Protein AF-A0A127T753-F1 (afdb_monomer_lite)

Secondary structure (DSSP, 8-state):
-------PPPGGGTTTSPPPPBPSS---TT-EEEEEE--SS-TT--SPEEEEEEEEEEETTEEEEEESS-S--TT-TT-EEE-TTS-EEEE--------

Structure (mmCIF, N/CA/C/O backbone):
data_AF-A0A127T753-F1
#
_entry.id   AF-A0A127T753-F1
#
loop_
_atom_site.group_PDB
_atom_site.id
_atom_site.type_symbol
_atom_site.label_atom_id
_atom_site.label_alt_id
_atom_site.label_comp_id
_atom_site.label_asym_id
_atom_site.label_entity_id
_atom_site.label_seq_id
_atom_site.pdbx_PDB_ins_code
_atom_site.Cartn_x
_atom_site.Cartn_y
_atom_site.Cartn_z
_atom_site.occupancy
_atom_site.B_iso_or_equiv
_atom_site.auth_seq_id
_atom_site.auth_comp_id
_atom_site.auth_asym_id
_atom_site.auth_atom_id
_atom_site.pdbx_PDB_model_num
ATOM 1 N N . THR A 1 1 ? 8.909 -16.109 -1.173 1.00 66.06 1 THR A N 1
ATOM 2 C CA . THR A 1 1 ? 8.156 -16.209 0.094 1.00 66.06 1 THR A CA 1
ATOM 3 C C . THR A 1 1 ? 7.230 -15.019 0.200 1.00 66.06 1 THR A C 1
ATOM 5 O O . THR A 1 1 ? 7.595 -13.967 -0.306 1.00 66.06 1 THR A O 1
ATOM 8 N N . VAL A 1 2 ? 6.033 -15.188 0.760 1.00 78.38 2 VAL A N 1
ATOM 9 C CA . VAL A 1 2 ? 5.091 -14.081 0.999 1.00 78.38 2 VAL A CA 1
ATOM 10 C C . VAL A 1 2 ? 5.448 -13.427 2.334 1.00 78.38 2 VAL A C 1
ATOM 12 O O . VAL A 1 2 ? 5.578 -14.142 3.323 1.00 78.38 2 VAL A O 1
ATOM 15 N N . ASP A 1 3 ? 5.609 -12.103 2.354 1.00 83.31 3 ASP A N 1
ATOM 16 C CA . ASP A 1 3 ? 5.841 -11.313 3.571 1.00 83.31 3 ASP A CA 1
ATOM 17 C C . ASP A 1 3 ? 4.556 -10.564 3.951 1.00 83.31 3 ASP A C 1
ATOM 19 O O . ASP A 1 3 ? 4.270 -9.475 3.453 1.00 83.31 3 ASP A O 1
ATOM 23 N N . ALA A 1 4 ? 3.711 -11.219 4.746 1.00 84.38 4 ALA A N 1
ATOM 24 C CA . ALA A 1 4 ? 2.422 -10.684 5.163 1.00 84.38 4 ALA A CA 1
ATOM 25 C C . ALA A 1 4 ? 2.027 -11.208 6.546 1.00 84.38 4 ALA A C 1
ATOM 27 O O . ALA A 1 4 ? 2.267 -12.366 6.889 1.00 84.38 4 ALA A O 1
ATOM 28 N N . SER A 1 5 ? 1.347 -10.359 7.313 1.00 89.06 5 SER A N 1
ATOM 29 C CA . SER A 1 5 ? 0.722 -10.717 8.585 1.00 89.06 5 SER A CA 1
ATOM 30 C C . SER A 1 5 ? -0.701 -10.168 8.646 1.00 89.06 5 SER A C 1
ATOM 32 O O . SER A 1 5 ? -1.022 -9.159 8.017 1.00 89.06 5 SER A O 1
ATOM 34 N N . LEU A 1 6 ? -1.570 -10.848 9.395 1.00 92.25 6 LEU A N 1
ATOM 35 C CA . LEU A 1 6 ? -2.931 -10.391 9.651 1.00 92.25 6 LEU A CA 1
ATOM 36 C C . LEU A 1 6 ? -3.028 -9.889 11.088 1.00 92.25 6 LEU A C 1
ATOM 38 O O . LEU A 1 6 ? -2.810 -10.646 12.033 1.00 92.25 6 LEU A O 1
ATOM 42 N N . VAL A 1 7 ? -3.408 -8.624 11.247 1.00 90.81 7 VAL A N 1
ATOM 43 C CA . VAL A 1 7 ? -3.608 -8.001 12.556 1.00 90.81 7 VAL A CA 1
ATOM 44 C C . VAL A 1 7 ? -5.094 -7.743 12.761 1.00 90.81 7 VAL A C 1
ATOM 46 O O . VAL A 1 7 ? -5.758 -7.129 11.926 1.00 90.81 7 VAL A O 1
ATOM 49 N N . ARG A 1 8 ? -5.636 -8.209 13.890 1.00 92.19 8 ARG A N 1
ATOM 50 C CA . ARG A 1 8 ? -7.012 -7.899 14.284 1.00 92.19 8 ARG A CA 1
ATOM 51 C C . ARG A 1 8 ? -7.051 -6.522 14.939 1.00 92.19 8 ARG A C 1
ATOM 53 O O . ARG A 1 8 ? -6.391 -6.305 15.950 1.00 92.19 8 ARG A O 1
ATOM 60 N N . LEU A 1 9 ? -7.864 -5.624 14.390 1.00 90.94 9 LEU A N 1
ATOM 61 C CA . LEU A 1 9 ? -8.070 -4.306 14.984 1.00 90.94 9 LEU A CA 1
ATOM 62 C C . LEU A 1 9 ? -8.911 -4.391 16.275 1.00 90.94 9 LEU A C 1
ATOM 64 O O . LEU A 1 9 ? -9.819 -5.229 16.357 1.00 90.94 9 LEU A O 1
ATOM 68 N N . PRO A 1 10 ? -8.647 -3.517 17.265 1.00 94.19 10 PRO A N 1
ATOM 69 C CA . PRO A 1 10 ? -9.496 -3.358 18.442 1.00 94.19 10 PRO A CA 1
ATOM 70 C C . PRO A 1 10 ? -10.936 -2.980 18.069 1.00 94.19 10 PRO A C 1
ATOM 72 O O . PRO A 1 10 ? -11.178 -2.288 17.074 1.00 94.19 10 PRO A O 1
ATOM 75 N N . LYS A 1 11 ? -11.910 -3.411 18.880 1.00 93.69 11 LYS A N 1
ATOM 76 C CA . LYS A 1 11 ? -13.342 -3.166 18.615 1.00 93.69 11 LYS A CA 1
ATOM 77 C C . LYS A 1 11 ? -13.684 -1.675 18.627 1.00 93.69 11 LYS A C 1
ATOM 79 O O . LYS A 1 11 ? -14.599 -1.249 17.934 1.00 93.69 11 LYS A O 1
ATOM 84 N N . GLU A 1 12 ? -12.926 -0.879 19.367 1.00 95.75 12 GLU A N 1
ATOM 85 C CA . GLU A 1 12 ? -13.081 0.565 19.535 1.00 95.75 12 GLU A CA 1
ATOM 86 C C . GLU A 1 12 ? -12.820 1.345 18.237 1.00 95.75 12 GLU A C 1
ATOM 88 O O . GLU A 1 12 ? -13.218 2.510 18.136 1.00 95.75 12 GLU A O 1
ATOM 93 N N . LEU A 1 13 ? -12.156 0.718 17.257 1.00 91.81 13 LEU A N 1
ATOM 94 C CA . LEU A 1 13 ? -11.901 1.268 15.923 1.00 91.81 13 LEU A CA 1
ATOM 95 C C . LEU A 1 13 ? -12.946 0.840 14.883 1.00 91.81 13 LEU A C 1
ATOM 97 O O . LEU A 1 13 ? -12.912 1.328 13.751 1.00 91.81 13 LEU A O 1
ATOM 101 N N . ALA A 1 14 ? -13.889 -0.039 15.236 1.00 88.31 14 ALA A N 1
ATOM 102 C CA . ALA A 1 14 ? -14.948 -0.458 14.324 1.00 88.31 14 ALA A CA 1
ATOM 103 C C . ALA A 1 14 ? -15.778 0.757 13.870 1.00 88.31 14 ALA A C 1
ATOM 105 O O . ALA A 1 14 ? -16.224 1.560 14.686 1.00 88.31 14 ALA A O 1
ATOM 106 N N . GLY A 1 15 ? -15.944 0.919 12.553 1.00 89.75 15 GLY A N 1
ATOM 107 C CA . GLY A 1 15 ? -16.639 2.066 11.953 1.00 89.75 15 GLY A CA 1
ATOM 108 C C . GLY A 1 15 ? -15.856 3.388 11.954 1.00 89.75 15 GLY A C 1
ATOM 109 O O . GLY A 1 15 ? -16.344 4.367 11.400 1.00 89.75 15 GLY A O 1
ATOM 110 N N . LYS A 1 16 ? -14.647 3.431 12.533 1.00 93.69 16 LYS A N 1
ATOM 111 C CA . LYS A 1 16 ? -13.751 4.607 12.506 1.00 93.69 16 LYS A CA 1
ATOM 112 C C . LYS A 1 16 ? -12.659 4.515 11.443 1.00 93.69 16 LYS A C 1
ATOM 114 O O . LYS A 1 16 ? -11.922 5.473 11.235 1.00 93.69 16 LYS A O 1
ATOM 119 N N . VAL A 1 17 ? -12.535 3.356 10.805 1.00 90.25 17 VAL A N 1
ATOM 120 C CA . VAL A 1 17 ? -11.565 3.096 9.744 1.00 90.25 17 VAL A CA 1
ATOM 121 C C . VAL A 1 17 ? -12.298 2.775 8.453 1.00 90.25 17 VAL A C 1
ATOM 123 O O . VAL A 1 17 ? -13.281 2.032 8.449 1.00 90.25 17 VAL A O 1
ATOM 126 N N . THR A 1 18 ? -11.796 3.320 7.351 1.00 90.81 18 THR A N 1
ATOM 127 C CA . THR A 1 18 ? -12.268 2.973 6.013 1.00 90.81 18 THR A CA 1
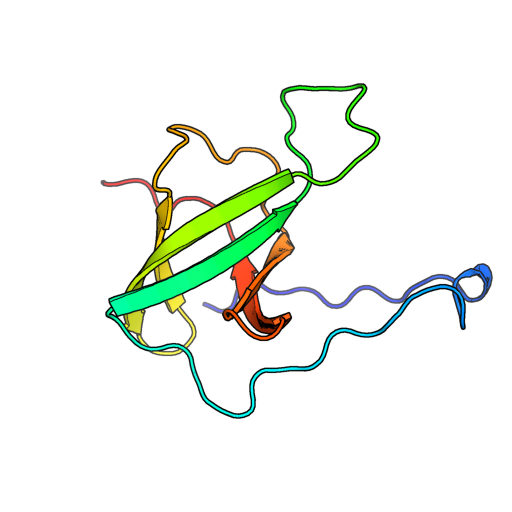ATOM 128 C C . THR A 1 18 ? -11.412 1.835 5.489 1.00 90.81 18 THR A C 1
ATOM 130 O O . THR A 1 18 ? -10.198 1.978 5.352 1.00 90.81 18 THR A O 1
ATOM 133 N N . ALA A 1 19 ? -12.041 0.696 5.204 1.00 91.06 19 ALA A N 1
ATOM 134 C CA . ALA A 1 19 ? -11.350 -0.411 4.564 1.00 91.06 19 ALA A CA 1
ATOM 135 C C . ALA A 1 19 ? -10.936 -0.012 3.141 1.00 91.06 19 ALA A C 1
ATOM 137 O O . ALA A 1 19 ? -11.760 0.458 2.353 1.00 91.06 19 ALA A O 1
ATOM 138 N N . LEU A 1 20 ? -9.661 -0.218 2.816 1.00 93.56 20 LEU A N 1
ATOM 139 C CA . LEU A 1 20 ? -9.167 -0.051 1.455 1.00 93.56 20 LEU A CA 1
ATOM 140 C C . LEU A 1 20 ? -9.671 -1.195 0.570 1.00 93.56 20 LEU A C 1
ATOM 142 O O . LEU A 1 20 ? -9.890 -2.315 1.037 1.00 93.56 20 LEU A O 1
ATOM 146 N N . ARG A 1 21 ? -9.849 -0.912 -0.720 1.00 96.56 21 ARG A N 1
ATOM 147 C CA . ARG A 1 21 ? -10.315 -1.893 -1.706 1.00 96.56 21 ARG A CA 1
ATOM 148 C C . ARG A 1 21 ? -9.117 -2.468 -2.447 1.00 96.56 21 ARG A C 1
ATOM 150 O O . ARG A 1 21 ? -8.223 -1.720 -2.828 1.00 96.56 21 ARG A O 1
ATOM 157 N N . LEU A 1 22 ? -9.108 -3.781 -2.656 1.00 96.38 22 LEU A N 1
ATOM 158 C CA . LEU A 1 22 ? -8.110 -4.427 -3.508 1.00 96.38 22 LEU A CA 1
ATOM 159 C C . LEU A 1 22 ? -8.324 -4.017 -4.965 1.00 96.38 22 LEU A C 1
ATOM 161 O O . LEU A 1 22 ? -9.469 -3.834 -5.387 1.00 96.38 22 LEU A O 1
ATOM 165 N N . ALA A 1 23 ? -7.232 -3.887 -5.714 1.00 96.12 23 ALA A N 1
ATOM 166 C CA . ALA A 1 23 ? -7.302 -3.622 -7.141 1.00 96.12 23 ALA A CA 1
ATOM 167 C C . ALA A 1 23 ? -7.996 -4.786 -7.864 1.00 96.12 23 ALA A C 1
ATOM 169 O O . ALA A 1 23 ? -7.730 -5.949 -7.542 1.00 96.12 23 ALA A O 1
ATOM 170 N N . PRO A 1 24 ? -8.895 -4.497 -8.821 1.00 94.25 24 PRO A N 1
ATOM 171 C CA . PRO A 1 24 ? -9.559 -5.540 -9.601 1.00 94.25 24 PRO A CA 1
ATOM 172 C C . PRO A 1 24 ? -8.580 -6.262 -10.534 1.00 94.25 24 PRO A C 1
ATOM 174 O O . PRO A 1 24 ? -8.805 -7.412 -10.894 1.00 94.25 24 PRO A O 1
ATOM 177 N N . GLU A 1 25 ? -7.488 -5.588 -10.895 1.00 92.81 25 GLU A N 1
ATOM 178 C CA . GLU A 1 25 ? -6.445 -6.074 -11.785 1.00 92.81 25 GLU A CA 1
ATOM 179 C C . GLU A 1 25 ? -5.095 -6.107 -11.056 1.00 92.81 25 GLU A C 1
ATOM 181 O O . GLU A 1 25 ? -4.822 -5.241 -10.217 1.00 92.81 25 GLU A O 1
ATOM 186 N N . PRO A 1 26 ? -4.219 -7.074 -11.375 1.00 90.81 26 PRO A N 1
ATOM 187 C CA . PRO A 1 26 ? -2.886 -7.125 -10.797 1.00 90.81 26 PRO A CA 1
ATOM 188 C C . PRO A 1 26 ? -2.018 -5.958 -11.283 1.00 90.81 26 PRO A C 1
ATOM 190 O O . PRO A 1 26 ? -2.199 -5.422 -12.380 1.00 90.81 26 PRO A O 1
ATOM 193 N N . ALA A 1 27 ? -1.010 -5.623 -10.477 1.00 93.00 27 ALA A N 1
ATOM 194 C CA . ALA A 1 27 ? 0.034 -4.680 -10.854 1.00 93.00 27 ALA A CA 1
ATOM 195 C C . ALA A 1 27 ? 0.759 -5.114 -12.139 1.00 93.00 27 ALA A C 1
ATOM 197 O O . ALA A 1 27 ? 0.960 -6.304 -12.388 1.00 93.00 27 ALA A O 1
ATOM 198 N N . ARG A 1 28 ? 1.206 -4.137 -12.935 1.00 93.88 28 ARG A N 1
ATOM 199 C CA . ARG A 1 28 ? 1.959 -4.364 -14.177 1.00 93.88 28 ARG A CA 1
ATOM 200 C C . ARG A 1 28 ? 3.209 -3.491 -14.215 1.00 93.88 28 ARG A C 1
ATOM 202 O O . ARG A 1 28 ? 3.211 -2.368 -13.707 1.00 93.88 28 ARG A O 1
ATOM 209 N N . ALA A 1 29 ? 4.262 -3.993 -14.855 1.00 93.44 29 ALA A N 1
ATOM 210 C CA . ALA A 1 29 ? 5.456 -3.202 -15.131 1.00 93.44 29 ALA A CA 1
ATOM 211 C C . ALA A 1 29 ? 5.105 -1.944 -15.948 1.00 93.44 29 ALA A C 1
ATOM 213 O O . ALA A 1 29 ? 4.230 -1.964 -16.813 1.00 93.44 29 ALA A O 1
ATOM 214 N N . GLY A 1 30 ? 5.770 -0.833 -15.642 1.00 91.56 30 GLY A N 1
ATOM 215 C CA . GLY A 1 30 ? 5.522 0.483 -16.226 1.00 91.56 30 GLY A CA 1
ATOM 216 C C . GLY A 1 30 ? 4.451 1.308 -15.506 1.00 91.56 30 GLY A C 1
ATOM 217 O O . GLY A 1 30 ? 4.438 2.530 -15.668 1.00 91.56 30 GLY A O 1
ATOM 218 N N . MET A 1 31 ? 3.602 0.696 -14.672 1.00 92.75 31 MET A N 1
ATOM 219 C CA . MET A 1 31 ? 2.593 1.430 -13.904 1.00 92.75 31 MET A CA 1
ATOM 220 C C . MET A 1 31 ? 3.230 2.347 -12.855 1.00 92.75 31 MET A C 1
ATOM 222 O O . MET A 1 31 ? 4.243 2.020 -12.230 1.00 92.75 31 MET A O 1
ATOM 226 N N . ASN A 1 32 ? 2.599 3.498 -12.630 1.00 92.75 32 ASN A N 1
ATOM 227 C CA . ASN A 1 32 ? 2.867 4.300 -11.443 1.00 92.75 32 ASN A CA 1
ATOM 228 C C . ASN A 1 32 ? 1.989 3.802 -10.298 1.00 92.75 32 ASN A C 1
ATOM 230 O O . ASN A 1 32 ? 0.819 3.478 -10.497 1.00 92.75 32 ASN A O 1
ATOM 234 N N . ALA A 1 33 ? 2.566 3.774 -9.107 1.00 92.88 33 ALA A N 1
ATOM 235 C CA . ALA A 1 33 ? 1.867 3.448 -7.880 1.00 92.88 33 ALA A CA 1
ATOM 236 C C . ALA A 1 33 ? 2.298 4.407 -6.771 1.00 92.88 33 ALA A C 1
ATOM 238 O O . ALA A 1 33 ? 3.299 5.121 -6.887 1.00 92.88 33 ALA A O 1
ATOM 239 N N . PHE A 1 34 ? 1.544 4.408 -5.684 1.00 91.06 34 PHE A N 1
ATOM 240 C CA . PHE A 1 34 ? 1.735 5.297 -4.553 1.00 91.06 34 PHE A CA 1
ATOM 241 C C . PHE A 1 34 ? 1.823 4.488 -3.273 1.00 91.06 34 PHE A C 1
ATOM 243 O O . PHE A 1 34 ? 1.088 3.527 -3.087 1.00 91.06 34 PHE A O 1
ATOM 250 N N . SER A 1 35 ? 2.703 4.872 -2.365 1.00 89.25 35 SER A N 1
ATOM 251 C CA . SER A 1 35 ? 2.741 4.301 -1.024 1.00 89.25 35 SER A CA 1
ATOM 252 C C . SER A 1 35 ? 2.450 5.364 -0.004 1.00 89.25 35 SER A C 1
ATOM 254 O O . SER A 1 35 ? 3.040 6.434 -0.063 1.00 89.25 35 SER A O 1
ATOM 256 N N . PHE A 1 36 ? 1.547 5.059 0.918 1.00 87.19 36 PHE A N 1
ATOM 257 C CA . PHE A 1 36 ? 1.134 5.974 1.973 1.00 87.19 36 PHE A CA 1
ATOM 258 C C . PHE A 1 36 ? 1.594 5.402 3.303 1.00 87.19 36 PHE A C 1
ATOM 260 O O . PHE A 1 36 ? 1.055 4.396 3.756 1.00 87.19 36 PHE A O 1
ATO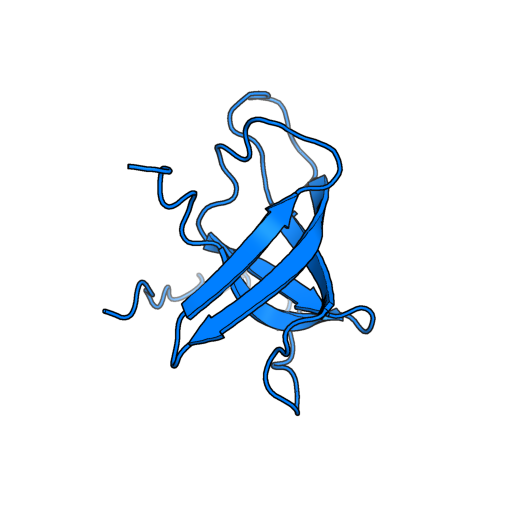M 267 N N . GLY A 1 37 ? 2.615 6.015 3.893 1.00 85.81 37 GLY A N 1
ATOM 268 C CA . GLY A 1 37 ? 3.315 5.461 5.047 1.00 85.81 37 GLY A CA 1
ATOM 269 C C . GLY A 1 37 ? 3.819 6.521 6.010 1.00 85.81 37 GLY A C 1
ATOM 270 O O . GLY A 1 37 ? 3.702 7.722 5.764 1.00 85.81 37 GLY A O 1
ATOM 271 N N . TYR A 1 38 ? 4.393 6.065 7.115 1.00 83.38 38 TYR A N 1
ATOM 272 C CA . TYR A 1 38 ? 5.055 6.910 8.104 1.00 83.38 38 TYR A CA 1
ATOM 273 C C . TYR A 1 38 ? 6.570 6.715 7.969 1.00 83.38 38 TYR A C 1
ATOM 275 O O . TYR A 1 38 ? 7.032 5.591 7.802 1.00 83.38 38 TYR A O 1
ATOM 283 N N . THR A 1 39 ? 7.352 7.793 7.996 1.00 75.19 39 THR A N 1
ATOM 284 C CA . THR A 1 39 ? 8.821 7.700 8.001 1.00 75.19 39 THR A CA 1
ATOM 285 C C . THR A 1 39 ? 9.320 7.514 9.432 1.00 75.19 39 THR A C 1
ATOM 287 O O . THR A 1 39 ? 8.708 8.020 10.371 1.00 75.19 39 THR A O 1
ATOM 290 N N . VAL A 1 40 ? 10.455 6.835 9.617 1.00 68.75 40 VAL A N 1
ATOM 291 C CA . VAL A 1 40 ? 11.117 6.750 10.940 1.00 68.75 40 VAL A CA 1
ATOM 292 C C . VAL A 1 40 ? 11.927 8.001 11.293 1.00 68.75 40 VAL A C 1
ATOM 294 O O . VAL A 1 40 ? 12.280 8.197 12.450 1.00 68.75 40 VAL A O 1
ATOM 297 N N . PHE A 1 41 ? 12.218 8.858 10.312 1.00 65.12 41 PHE A N 1
ATOM 298 C CA . PHE A 1 41 ? 13.105 10.015 10.481 1.00 65.12 41 PHE A CA 1
ATOM 299 C C . PHE A 1 41 ? 12.463 11.186 11.230 1.00 65.12 41 PHE A C 1
ATOM 301 O O . PHE A 1 41 ? 13.160 12.108 11.642 1.00 65.12 41 PHE A O 1
ATOM 308 N N . HIS A 1 42 ? 11.144 11.150 11.419 1.00 60.94 42 HIS A N 1
ATOM 309 C CA . HIS A 1 42 ? 10.392 12.206 12.080 1.00 60.94 42 HIS A CA 1
ATOM 310 C C . HIS A 1 42 ? 9.543 11.590 13.192 1.00 60.94 42 HIS A C 1
ATOM 312 O O . HIS A 1 42 ? 8.417 11.154 12.966 1.00 60.94 42 HIS A O 1
ATOM 318 N N . THR A 1 43 ? 10.076 11.575 14.415 1.00 58.03 43 THR A N 1
ATOM 319 C CA . THR A 1 43 ? 9.369 11.113 15.626 1.00 58.03 43 THR A CA 1
ATOM 320 C C . THR A 1 43 ? 8.075 11.890 15.901 1.00 58.03 43 THR A C 1
ATOM 322 O O . THR A 1 43 ? 7.198 11.395 16.602 1.00 58.03 43 THR A O 1
ATOM 325 N N . GLU A 1 44 ? 7.925 13.075 15.306 1.00 62.03 44 GLU A N 1
ATOM 326 C CA . GLU A 1 44 ? 6.727 13.918 15.365 1.00 62.03 44 GLU A CA 1
ATOM 327 C C . GLU A 1 44 ? 5.821 13.788 14.127 1.00 62.03 44 GLU A C 1
ATOM 329 O O . GLU A 1 44 ? 4.921 14.606 13.921 1.00 62.03 44 GLU A O 1
ATOM 334 N N . GLN A 1 45 ? 6.033 12.795 13.256 1.00 65.50 45 GLN A N 1
ATOM 335 C CA . GLN A 1 45 ? 5.222 12.645 12.051 1.00 65.50 45 GLN A CA 1
ATOM 336 C C . GLN A 1 45 ? 3.792 12.199 12.390 1.00 65.50 45 GLN A C 1
ATOM 338 O O . GLN A 1 45 ? 3.459 11.018 12.427 1.00 65.50 45 GLN A O 1
ATOM 343 N N . LEU A 1 46 ? 2.909 13.180 12.562 1.00 65.94 46 LEU A N 1
ATOM 344 C CA . LEU A 1 46 ? 1.483 12.968 12.821 1.00 65.94 46 LEU A CA 1
ATOM 345 C C . LEU A 1 46 ? 0.681 12.616 11.557 1.00 65.94 46 LEU A C 1
ATOM 347 O O . LEU A 1 46 ? -0.484 12.232 11.656 1.00 65.94 46 LEU A O 1
ATOM 351 N N . LYS A 1 47 ? 1.265 12.777 10.361 1.00 77.06 47 LYS A N 1
ATOM 352 C CA . LYS A 1 47 ? 0.577 12.593 9.073 1.00 77.06 47 LYS A CA 1
ATOM 353 C C . LYS A 1 47 ? 1.363 11.669 8.143 1.00 77.06 47 LYS A C 1
ATOM 355 O O . LYS A 1 47 ? 2.575 11.845 8.030 1.00 77.06 47 LYS A O 1
ATOM 360 N N . PRO A 1 48 ? 0.708 10.734 7.437 1.00 79.69 48 PRO A N 1
ATOM 361 C CA . PRO A 1 48 ? 1.391 9.878 6.478 1.00 79.69 48 PRO A CA 1
ATOM 362 C C . PRO A 1 48 ? 1.937 10.698 5.302 1.00 79.69 48 PRO A C 1
ATOM 364 O O . PRO A 1 48 ? 1.366 11.718 4.914 1.00 79.69 48 PRO A O 1
ATOM 367 N N . VAL A 1 49 ? 3.036 10.228 4.722 1.00 82.81 49 VAL A N 1
ATOM 368 C CA . VAL A 1 49 ? 3.634 10.756 3.493 1.00 82.81 49 VAL A CA 1
ATOM 369 C C . VAL A 1 49 ? 3.292 9.820 2.342 1.00 82.81 49 VAL A C 1
ATOM 371 O O . VAL A 1 49 ? 3.298 8.597 2.491 1.00 82.81 49 VAL A O 1
ATOM 374 N N . ALA A 1 50 ? 2.991 10.415 1.191 1.00 84.88 50 ALA A N 1
ATOM 375 C CA . ALA A 1 50 ? 2.778 9.699 -0.054 1.00 84.88 50 ALA A CA 1
ATOM 376 C C . ALA A 1 50 ? 4.080 9.661 -0.863 1.00 84.88 50 ALA A C 1
ATOM 378 O O . ALA A 1 50 ? 4.666 10.705 -1.145 1.00 84.88 50 ALA A O 1
ATOM 379 N N . LEU A 1 51 ? 4.507 8.473 -1.280 1.00 84.88 51 LEU A N 1
ATOM 380 C CA . LEU A 1 51 ? 5.649 8.276 -2.167 1.00 84.88 51 LEU A CA 1
ATOM 381 C C . LEU A 1 51 ? 5.184 7.684 -3.484 1.00 84.88 51 LEU A C 1
ATOM 383 O O . LEU A 1 51 ? 4.588 6.609 -3.509 1.00 84.88 51 LEU A O 1
ATOM 387 N N . MET A 1 52 ? 5.505 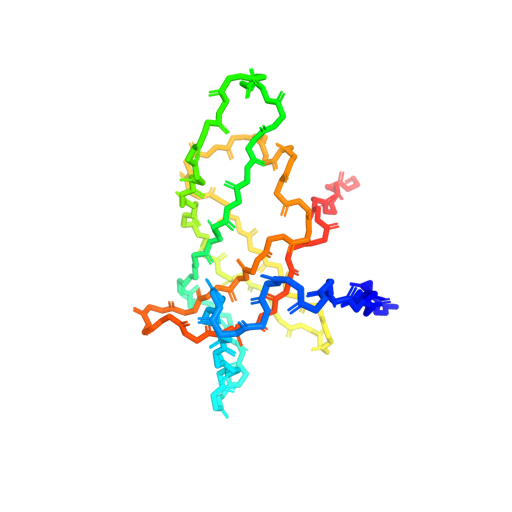8.355 -4.585 1.00 87.94 52 MET A N 1
ATOM 388 C CA . MET A 1 52 ? 5.291 7.789 -5.909 1.00 87.94 52 MET A CA 1
ATOM 389 C C . MET A 1 52 ? 6.434 6.835 -6.267 1.00 87.94 52 MET A C 1
ATOM 391 O O . MET A 1 52 ? 7.616 7.163 -6.123 1.00 87.94 52 MET A O 1
ATOM 395 N N . ARG A 1 53 ? 6.064 5.675 -6.803 1.00 86.94 53 ARG A N 1
ATOM 396 C CA . ARG A 1 53 ? 6.970 4.666 -7.347 1.00 86.94 53 ARG A CA 1
ATOM 397 C C . ARG A 1 53 ? 6.600 4.322 -8.782 1.00 86.94 53 ARG A C 1
ATOM 399 O O . ARG A 1 53 ? 5.433 4.391 -9.169 1.00 86.94 53 ARG A O 1
ATOM 406 N N . ASN A 1 54 ? 7.593 3.913 -9.558 1.00 90.12 54 ASN A N 1
ATOM 407 C CA . ASN A 1 54 ? 7.373 3.299 -10.860 1.00 90.12 54 ASN A CA 1
ATOM 408 C C . ASN A 1 54 ? 7.655 1.802 -10.757 1.00 90.12 54 ASN A C 1
ATOM 410 O O . ASN A 1 54 ? 8.758 1.412 -10.382 1.00 90.12 54 ASN A O 1
ATOM 414 N N . ILE A 1 55 ? 6.661 0.976 -11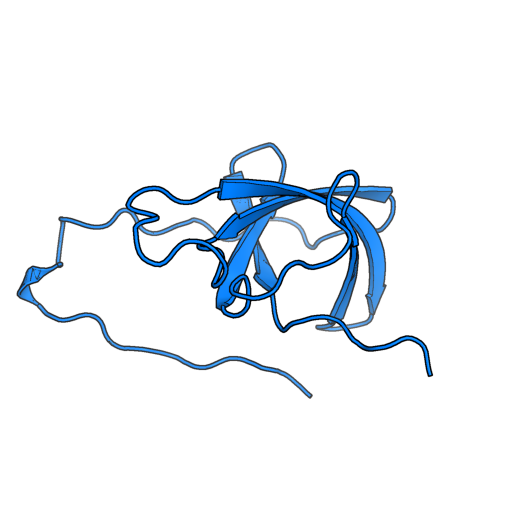.070 1.00 91.31 55 ILE A N 1
ATOM 415 C CA . ILE A 1 55 ? 6.789 -0.479 -11.022 1.00 91.31 55 ILE A CA 1
ATOM 416 C C . ILE A 1 55 ? 7.656 -0.918 -12.201 1.00 91.31 55 ILE A C 1
ATOM 418 O O . ILE A 1 55 ? 7.344 -0.618 -13.353 1.00 91.31 55 ILE A O 1
ATOM 422 N N . LYS A 1 56 ? 8.754 -1.610 -11.911 1.00 91.88 56 LYS A N 1
ATOM 423 C CA . LYS A 1 56 ? 9.727 -2.094 -12.898 1.00 91.88 56 LYS A CA 1
ATOM 424 C C . LYS A 1 56 ? 9.513 -3.552 -13.256 1.00 91.88 56 LYS A C 1
ATOM 426 O O . LYS A 1 56 ? 9.636 -3.904 -14.422 1.00 91.88 56 LYS A O 1
ATOM 431 N N . ASP A 1 57 ? 9.170 -4.365 -12.265 1.00 91.94 57 ASP A N 1
ATOM 432 C CA . ASP A 1 57 ? 8.979 -5.800 -12.435 1.00 91.94 57 ASP A CA 1
ATOM 433 C C . ASP A 1 57 ? 7.862 -6.318 -11.527 1.00 91.94 57 ASP A C 1
ATOM 435 O O . ASP A 1 57 ? 7.660 -5.820 -10.413 1.00 91.94 57 ASP A O 1
ATOM 439 N N . VAL A 1 58 ? 7.145 -7.328 -12.015 1.00 91.81 58 VAL A N 1
ATOM 440 C CA . VAL A 1 58 ? 6.124 -8.060 -11.266 1.00 91.81 58 VAL A CA 1
ATOM 441 C C . VAL A 1 58 ? 6.322 -9.547 -11.535 1.00 91.81 58 VAL A C 1
ATOM 443 O O . VAL A 1 58 ? 6.034 -10.031 -12.627 1.00 91.81 58 VAL A O 1
ATOM 446 N N . THR A 1 59 ? 6.777 -10.278 -10.518 1.00 89.62 59 THR A N 1
ATOM 447 C CA . THR A 1 59 ? 7.069 -11.713 -10.603 1.00 89.62 59 THR A CA 1
ATOM 448 C C . THR A 1 59 ? 6.349 -12.454 -9.476 1.00 89.62 59 THR A C 1
ATOM 450 O O . THR A 1 59 ? 6.740 -12.391 -8.307 1.00 89.62 59 THR A O 1
ATOM 453 N N . GLY A 1 60 ? 5.276 -13.175 -9.813 1.00 87.69 60 GLY A N 1
ATOM 454 C CA . GLY A 1 60 ? 4.444 -13.878 -8.831 1.00 87.69 60 GLY A CA 1
ATOM 455 C C . GLY A 1 60 ? 3.837 -12.913 -7.804 1.00 87.69 60 GLY A C 1
ATOM 456 O O . GLY A 1 60 ? 3.094 -12.010 -8.168 1.00 87.69 60 GLY A O 1
ATOM 457 N N . PHE A 1 61 ? 4.171 -13.090 -6.521 1.00 87.00 61 PHE A N 1
ATOM 458 C CA . PHE A 1 61 ? 3.723 -12.214 -5.424 1.00 87.00 61 PHE A CA 1
ATOM 459 C C . PHE A 1 61 ? 4.664 -11.029 -5.148 1.00 87.00 61 PHE A C 1
ATOM 461 O O . PHE A 1 61 ? 4.458 -10.291 -4.185 1.00 87.00 61 PHE A O 1
ATOM 468 N N . ARG A 1 62 ? 5.727 -10.864 -5.943 1.00 88.25 62 ARG A N 1
ATOM 469 C CA . ARG A 1 62 ? 6.731 -9.812 -5.766 1.00 88.25 62 ARG A CA 1
ATOM 470 C C . ARG A 1 62 ? 6.513 -8.698 -6.782 1.00 88.25 62 ARG A C 1
ATOM 472 O O . ARG A 1 62 ? 6.375 -8.959 -7.972 1.00 88.25 62 ARG A O 1
ATOM 479 N N . MET A 1 63 ? 6.565 -7.461 -6.302 1.00 89.62 63 MET A N 1
ATOM 480 C CA . MET A 1 63 ? 6.533 -6.252 -7.119 1.00 89.62 63 MET A CA 1
ATOM 481 C C . MET A 1 63 ? 7.753 -5.396 -6.787 1.00 89.62 63 MET A C 1
ATOM 483 O O . MET A 1 63 ? 7.941 -5.006 -5.634 1.00 89.62 63 MET A O 1
ATOM 487 N N . MET A 1 64 ? 8.564 -5.096 -7.797 1.00 88.44 64 MET A N 1
ATOM 488 C CA . MET A 1 64 ? 9.742 -4.239 -7.682 1.00 88.44 64 MET A CA 1
ATOM 489 C C . MET A 1 64 ? 9.468 -2.892 -8.333 1.00 88.44 64 MET A C 1
ATOM 491 O O . MET A 1 64 ? 8.856 -2.816 -9.399 1.00 88.44 64 MET A O 1
ATOM 495 N N . GLY A 1 65 ? 9.938 -1.818 -7.713 1.00 86.12 65 GLY A N 1
ATOM 496 C CA . GLY A 1 65 ? 9.816 -0.484 -8.272 1.00 86.12 65 GLY A CA 1
ATOM 497 C C . GLY A 1 65 ? 10.695 0.519 -7.551 1.00 86.12 65 GLY A C 1
ATOM 498 O O . GLY A 1 65 ? 11.004 0.343 -6.374 1.00 86.12 65 GLY A O 1
ATOM 499 N N . ASP A 1 66 ? 11.043 1.578 -8.271 1.00 80.94 66 ASP A N 1
ATOM 500 C CA . ASP A 1 66 ? 11.917 2.634 -7.774 1.00 80.94 66 ASP A CA 1
ATOM 501 C C . ASP A 1 66 ? 11.083 3.816 -7.295 1.00 80.94 66 ASP A C 1
ATOM 503 O O . ASP A 1 66 ? 10.102 4.214 -7.942 1.00 80.94 66 ASP A O 1
ATOM 507 N N . TYR A 1 67 ? 11.492 4.406 -6.175 1.00 76.75 67 TYR A N 1
ATOM 508 C CA . TYR A 1 67 ? 10.946 5.673 -5.714 1.00 76.75 67 TYR A CA 1
ATOM 509 C C . TYR A 1 67 ? 11.536 6.808 -6.537 1.00 76.75 67 TYR A C 1
ATOM 511 O O . TYR A 1 67 ? 12.742 6.876 -6.748 1.00 76.75 67 TYR A O 1
ATOM 519 N N . ARG A 1 68 ? 10.688 7.730 -7.000 1.00 64.44 68 ARG A N 1
ATOM 520 C CA . ARG A 1 68 ? 11.170 8.828 -7.851 1.00 64.44 68 ARG A CA 1
ATOM 521 C C . ARG A 1 68 ? 11.877 9.955 -7.086 1.00 64.44 68 ARG A C 1
ATOM 523 O O . ARG A 1 68 ? 12.503 10.781 -7.735 1.00 64.44 68 ARG A O 1
ATOM 530 N N . PHE A 1 69 ? 11.760 10.019 -5.753 1.00 59.28 69 PHE A N 1
ATOM 531 C CA . PHE A 1 69 ? 12.121 11.230 -4.994 1.00 59.28 69 PHE A CA 1
ATOM 532 C C . PHE A 1 69 ? 12.756 11.013 -3.611 1.00 59.28 69 PHE A C 1
ATOM 534 O O . PHE A 1 69 ? 12.974 11.996 -2.911 1.00 59.28 69 PHE A O 1
ATOM 541 N N . MET A 1 70 ? 13.045 9.777 -3.188 1.00 61.06 70 MET A N 1
ATOM 542 C CA . MET A 1 70 ? 13.759 9.528 -1.926 1.00 61.06 70 MET A CA 1
ATOM 543 C C . MET A 1 70 ? 14.713 8.346 -2.060 1.00 61.06 70 MET A C 1
ATOM 545 O O . MET A 1 70 ? 14.340 7.322 -2.630 1.00 61.06 70 MET A O 1
ATOM 549 N N . GLU A 1 71 ? 15.911 8.501 -1.498 1.00 57.28 71 GLU A N 1
ATOM 550 C CA . GLU A 1 71 ? 16.946 7.462 -1.447 1.00 57.28 71 GLU A CA 1
ATOM 551 C C . GLU A 1 71 ? 16.695 6.434 -0.329 1.00 57.28 71 GLU A C 1
ATOM 553 O O . GLU A 1 71 ? 17.101 5.284 -0.470 1.00 57.28 71 GLU A O 1
ATOM 558 N N . ASP A 1 72 ? 15.966 6.803 0.737 1.00 59.78 72 ASP A N 1
ATOM 559 C CA . ASP A 1 72 ? 15.684 5.913 1.871 1.00 59.78 72 ASP A CA 1
ATOM 560 C C . ASP A 1 72 ? 14.190 5.923 2.281 1.00 59.78 72 ASP A C 1
ATOM 562 O O . ASP A 1 72 ? 13.700 6.903 2.851 1.00 59.78 72 ASP A O 1
ATOM 566 N N . PRO A 1 73 ? 13.430 4.845 2.007 1.00 63.84 73 PRO A N 1
ATOM 567 C CA . PRO A 1 73 ? 12.027 4.703 2.394 1.00 63.84 73 PRO A CA 1
ATOM 568 C C . PRO A 1 73 ? 11.839 4.122 3.811 1.00 63.84 73 PRO A C 1
ATOM 570 O O . PRO A 1 73 ? 10.760 3.602 4.112 1.00 63.84 73 PRO A O 1
ATOM 573 N N . SER A 1 74 ? 12.854 4.147 4.682 1.00 69.94 74 SER A N 1
ATOM 574 C CA . SER A 1 74 ? 12.773 3.574 6.032 1.00 69.94 74 SER A CA 1
ATOM 575 C C . SER A 1 74 ? 11.513 4.024 6.789 1.00 69.94 74 SER A C 1
ATOM 577 O O . SER A 1 74 ? 11.184 5.210 6.882 1.00 69.94 74 SER A O 1
ATOM 579 N N . GLY A 1 75 ? 10.784 3.044 7.330 1.00 77.62 75 GLY A N 1
ATOM 580 C CA . GLY A 1 75 ? 9.476 3.228 7.977 1.00 77.62 75 GLY A CA 1
ATOM 581 C C . GLY A 1 75 ? 8.267 2.880 7.108 1.00 77.62 75 GLY A C 1
ATOM 582 O O . GLY A 1 75 ? 7.186 2.646 7.640 1.00 77.62 75 GLY A O 1
ATOM 583 N N . PHE A 1 76 ? 8.434 2.734 5.790 1.00 84.31 76 PHE A N 1
ATOM 584 C CA . PHE A 1 76 ? 7.314 2.402 4.907 1.00 84.31 76 PHE A CA 1
ATOM 585 C C . PHE A 1 76 ? 6.908 0.925 4.938 1.00 84.31 76 PHE A C 1
ATOM 587 O O . PHE A 1 76 ? 5.909 0.574 4.309 1.00 84.31 76 PHE A O 1
ATOM 594 N N . CYS A 1 77 ? 7.644 0.030 5.604 1.00 86.69 77 CYS A N 1
ATOM 595 C CA . CYS A 1 77 ? 7.273 -1.387 5.664 1.00 86.69 77 CYS A CA 1
ATOM 596 C C . CYS A 1 77 ? 5.862 -1.554 6.254 1.00 86.69 77 CYS A C 1
ATOM 598 O O . CYS A 1 77 ? 5.512 -0.918 7.244 1.00 86.69 77 CYS A O 1
ATOM 600 N N . GLY A 1 78 ? 5.028 -2.374 5.617 1.00 88.12 78 GLY A N 1
ATOM 601 C CA . GLY A 1 78 ? 3.607 -2.511 5.946 1.00 88.12 78 GLY A CA 1
ATOM 602 C C . GLY A 1 78 ? 2.694 -1.458 5.305 1.00 88.12 78 GLY A C 1
ATOM 603 O O . GLY A 1 78 ? 1.474 -1.608 5.355 1.00 88.12 78 GLY A O 1
ATOM 604 N N . SER A 1 79 ? 3.240 -0.422 4.659 1.00 90.56 79 SER A N 1
ATOM 605 C CA . SER A 1 79 ? 2.431 0.603 3.987 1.00 90.56 79 SER A CA 1
ATOM 606 C C . SER A 1 79 ? 1.736 0.031 2.749 1.00 90.56 79 SER A C 1
ATOM 608 O O . SER A 1 79 ? 2.366 -0.712 1.984 1.00 90.56 79 SER A O 1
ATOM 610 N N . PRO A 1 80 ? 0.467 0.392 2.494 1.00 93.38 80 PRO A N 1
ATOM 611 C CA . PRO A 1 80 ? -0.222 -0.018 1.283 1.00 93.38 80 PRO A CA 1
ATOM 612 C C . PRO A 1 80 ? 0.442 0.596 0.051 1.00 93.38 80 PRO A C 1
ATOM 614 O O . PRO A 1 80 ? 0.900 1.742 0.067 1.00 93.38 80 PRO A O 1
ATOM 617 N N . VAL A 1 81 ? 0.458 -0.172 -1.033 1.00 92.50 81 VAL A N 1
ATOM 618 C CA . VAL A 1 81 ? 0.844 0.280 -2.367 1.00 92.50 81 VAL A CA 1
ATOM 619 C C . VAL A 1 81 ? -0.427 0.382 -3.195 1.00 92.50 81 VAL A C 1
ATOM 621 O O . VAL A 1 81 ? -1.099 -0.625 -3.400 1.00 92.50 81 VAL A O 1
ATOM 624 N N . LEU A 1 82 ? -0.766 1.591 -3.626 1.00 94.81 82 LEU A N 1
ATOM 625 C CA . LEU A 1 82 ? -2.007 1.928 -4.305 1.00 94.81 82 LEU A CA 1
ATOM 626 C C . LEU A 1 82 ? -1.764 2.276 -5.775 1.00 94.81 82 LEU A C 1
ATOM 628 O O . LEU A 1 82 ? -0.721 2.837 -6.111 1.00 94.81 82 LEU A O 1
ATOM 632 N N . ASP A 1 83 ? -2.727 1.989 -6.641 1.00 94.50 83 ASP A N 1
ATOM 633 C CA . ASP A 1 83 ? -2.770 2.567 -7.984 1.00 94.50 83 ASP A CA 1
ATOM 634 C C . ASP A 1 83 ? -3.234 4.040 -7.962 1.00 94.50 83 ASP A C 1
ATOM 636 O O . ASP A 1 83 ? -3.430 4.645 -6.904 1.00 94.50 83 ASP A O 1
ATOM 640 N N . ALA A 1 84 ? -3.381 4.642 -9.145 1.00 91.56 84 ALA A N 1
ATOM 641 C CA . ALA A 1 84 ? -3.819 6.030 -9.287 1.00 91.56 84 ALA A CA 1
ATOM 642 C C . ALA A 1 84 ? -5.282 6.273 -8.866 1.00 91.56 84 ALA A C 1
ATOM 644 O O . ALA A 1 84 ? -5.654 7.418 -8.618 1.00 91.56 84 ALA A O 1
ATOM 645 N N . GLU A 1 85 ? -6.098 5.222 -8.775 1.00 93.38 85 GLU A N 1
ATOM 646 C CA . GLU A 1 85 ? -7.501 5.285 -8.353 1.00 93.38 85 GLU A CA 1
ATOM 647 C C . GLU A 1 85 ? -7.668 5.010 -6.846 1.00 93.38 85 GLU A C 1
ATOM 649 O O . GLU A 1 85 ? -8.756 5.179 -6.294 1.00 93.38 85 GLU A O 1
ATOM 654 N N . GLY A 1 86 ? -6.585 4.634 -6.157 1.00 93.12 86 GLY A N 1
ATOM 655 C CA . GLY A 1 86 ? -6.567 4.360 -4.722 1.00 93.12 86 GLY A CA 1
ATOM 656 C C . GLY A 1 86 ? -6.834 2.899 -4.358 1.00 93.12 86 GLY A C 1
ATOM 657 O O . GLY A 1 86 ? -7.057 2.607 -3.179 1.00 93.12 86 GLY A O 1
ATOM 658 N N . TYR A 1 87 ? -6.802 1.973 -5.320 1.00 96.44 87 TYR A N 1
ATOM 659 C CA . TYR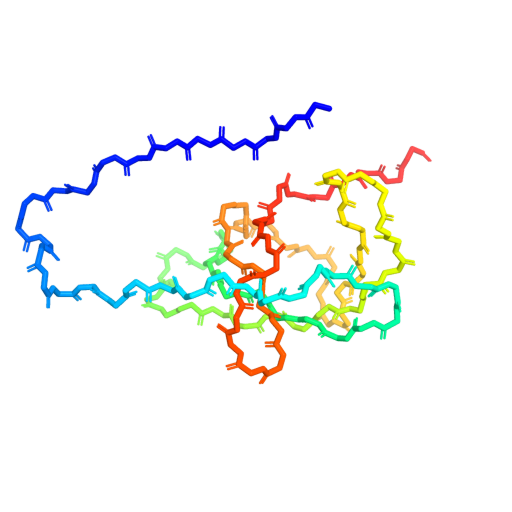 A 1 87 ? -6.918 0.546 -5.036 1.00 96.44 87 TYR A CA 1
ATOM 660 C C . TYR A 1 87 ? -5.585 -0.070 -4.624 1.00 96.44 87 TYR A C 1
ATOM 662 O O . TYR A 1 87 ? -4.533 0.257 -5.163 1.00 96.44 87 TYR A O 1
ATOM 670 N N . VAL A 1 88 ? -5.634 -1.015 -3.687 1.00 95.94 88 VAL A N 1
ATOM 671 C CA . VAL A 1 88 ? -4.461 -1.711 -3.152 1.00 95.94 88 VAL A CA 1
ATOM 672 C C . VAL A 1 88 ? -3.946 -2.740 -4.153 1.00 95.94 88 VAL A C 1
ATOM 674 O O . VAL A 1 88 ? -4.613 -3.734 -4.436 1.00 95.94 88 VAL A O 1
ATOM 677 N N . LEU A 1 89 ? -2.719 -2.523 -4.617 1.00 94.50 89 LEU A N 1
ATOM 678 C CA . LEU A 1 89 ? -1.927 -3.443 -5.433 1.00 94.50 89 LEU A CA 1
ATOM 679 C C . LEU A 1 89 ? -1.086 -4.401 -4.579 1.00 94.50 89 LEU A C 1
ATOM 681 O O . LEU A 1 89 ? -0.718 -5.482 -5.031 1.00 94.50 89 LEU A O 1
ATOM 685 N N . GLY A 1 90 ? -0.742 -4.000 -3.353 1.00 92.62 90 GLY A N 1
ATOM 686 C CA . GLY A 1 90 ? 0.070 -4.803 -2.444 1.00 92.62 90 GLY A CA 1
ATOM 687 C C . GLY A 1 90 ? 0.512 -4.035 -1.203 1.00 92.62 90 GLY A C 1
ATOM 688 O O . GLY A 1 90 ? -0.024 -2.973 -0.882 1.00 92.62 90 GLY A O 1
ATOM 689 N N . VAL A 1 91 ? 1.516 -4.573 -0.515 1.00 91.62 91 VAL A N 1
ATOM 690 C CA . VAL A 1 91 ? 2.096 -4.007 0.709 1.00 91.62 91 VAL A CA 1
ATOM 691 C C . VAL A 1 91 ? 3.598 -3.834 0.509 1.00 91.62 91 VAL A C 1
ATOM 693 O O . VAL A 1 91 ? 4.247 -4.669 -0.118 1.00 91.62 91 VAL A O 1
ATOM 696 N N . HIS A 1 92 ? 4.163 -2.733 0.996 1.00 89.50 92 HIS A N 1
ATOM 697 C CA . HIS A 1 92 ? 5.604 -2.515 0.940 1.00 89.50 92 HIS A CA 1
ATOM 698 C C . HIS A 1 92 ? 6.326 -3.373 1.988 1.00 89.50 92 HIS A C 1
ATOM 700 O O . HIS A 1 92 ? 6.013 -3.282 3.171 1.00 89.50 92 HIS A O 1
ATOM 706 N N . SER A 1 93 ? 7.314 -4.160 1.563 1.00 84.75 93 SER A N 1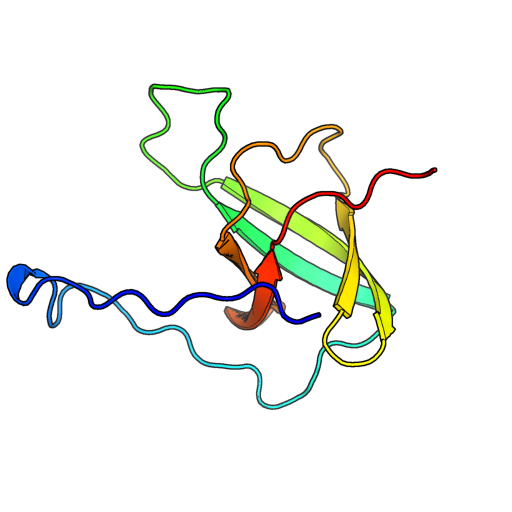
ATOM 707 C CA . SER A 1 93 ? 8.086 -5.076 2.420 1.00 84.75 93 SER A CA 1
ATOM 708 C C . SER A 1 93 ? 9.564 -4.673 2.576 1.00 84.75 93 SER A C 1
ATOM 710 O O . SER A 1 93 ? 10.392 -5.497 2.944 1.00 84.75 93 SER A O 1
ATOM 712 N N . GLY A 1 94 ? 9.915 -3.418 2.266 1.00 77.06 94 GLY A N 1
ATOM 713 C CA . GLY A 1 94 ? 11.288 -2.903 2.324 1.00 77.06 94 GLY A CA 1
ATOM 714 C C . GLY A 1 94 ? 12.016 -2.892 0.977 1.00 77.06 94 GLY A C 1
ATOM 715 O O . GLY A 1 94 ? 11.456 -3.233 -0.070 1.00 77.06 94 GLY A O 1
ATOM 716 N N . THR A 1 95 ? 13.270 -2.445 0.997 1.00 62.50 95 THR A N 1
ATOM 717 C CA . THR A 1 95 ? 14.201 -2.518 -0.132 1.00 62.50 95 THR A CA 1
ATOM 718 C C . THR A 1 95 ? 14.862 -3.890 -0.146 1.00 62.50 95 THR A C 1
ATOM 720 O O . THR A 1 95 ? 15.507 -4.295 0.817 1.00 62.50 95 THR A O 1
ATOM 723 N N . VAL A 1 96 ? 14.729 -4.615 -1.257 1.00 54.25 96 VAL A N 1
ATOM 724 C CA . VAL A 1 96 ? 15.700 -5.673 -1.546 1.00 54.25 96 VAL A CA 1
ATOM 725 C C . VAL A 1 96 ? 16.947 -4.926 -1.982 1.00 54.25 96 VAL A C 1
ATOM 727 O O . VAL A 1 96 ? 16.924 -4.276 -3.028 1.00 54.25 96 VAL A O 1
ATOM 730 N N . GLY A 1 97 ? 17.967 -4.927 -1.124 1.00 39.31 97 GLY A N 1
ATOM 731 C CA . GLY A 1 97 ? 19.280 -4.413 -1.471 1.00 39.31 97 GLY A CA 1
ATOM 732 C C . GLY A 1 97 ? 19.694 -4.966 -2.828 1.00 39.31 97 GLY A C 1
ATOM 733 O O . GLY A 1 97 ? 19.479 -6.142 -3.129 1.00 39.31 97 GLY A O 1
ATOM 734 N N . ILE A 1 98 ? 20.223 -4.075 -3.656 1.00 35.59 98 ILE A N 1
ATOM 735 C CA . ILE A 1 98 ? 21.135 -4.454 -4.724 1.00 35.59 98 ILE A CA 1
ATOM 736 C C . ILE A 1 98 ? 22.230 -5.263 -4.014 1.00 35.59 98 ILE A C 1
ATOM 738 O O . ILE A 1 98 ? 22.858 -4.730 -3.097 1.00 35.59 98 ILE A O 1
ATOM 742 N N . GLU A 1 99 ? 22.356 -6.553 -4.333 1.00 32.25 99 GLU A N 1
ATOM 743 C CA . GLU A 1 99 ? 23.585 -7.292 -4.016 1.00 32.25 99 GLU A CA 1
ATOM 744 C C . GLU A 1 99 ? 24.764 -6.665 -4.766 1.00 32.25 99 GLU A C 1
ATOM 746 O O . GLU A 1 99 ? 24.589 -6.339 -5.966 1.00 32.25 99 GLU A O 1
#

Sequence (99 aa):
TVDASLVRLPKELAGKVTALRLAPEPARAGMNAFSFGYTVFHTEQLKPVALMRNIKDVTGFRMMGDYRFMEDPSGFCGSPVLDAEGYVLGVHSGTVGIE

pLDDT: mean 83.17, std 13.99, range [32.25, 96.56]

Radius of gyration: 14.17 Å; chains: 1; bounding box: 40×30×36 Å

Foldseek 3Di:
DDDDDDDDDDPVCVVVDDDAAADPDADDAQFKKKWWWDAPVDPPCPGTDIWIWGFHDDDPQDTDTDTPPDPARHGQFQTFIAGPVRHGNDGDHGDPDDD